Protein AF-A0A921Q1J1-F1 (afdb_monomer)

Sequence (109 aa):
MTSFWMDAWRGMKRWQTLTRPYYLNSCYHPTGGVPPDEFSAFIALVCWQLWKARNTAILRQEFMNANQLLASCTATAEHWRARMKPSKKHIADAWCQFFEMARQGLGGS

Radius of gyration: 14.61 Å; Cα contacts (8 Å, |Δi|>4): 70; chains: 1; bounding box: 31×39×35 Å

pLDDT: mean 75.0, std 18.01, range [35.66, 95.0]

Solvent-accessible surface area (backbone atoms only — not comparable to full-atom values): 6304 Å² total; per-residue (Å²): 142,64,62,68,62,52,52,51,48,50,48,49,52,50,44,60,67,68,47,63,64,72,64,57,62,74,75,54,70,73,72,86,76,51,55,78,72,62,42,70,55,53,52,51,51,50,54,49,52,51,51,49,43,52,48,39,28,73,77,67,69,47,80,68,52,73,61,57,48,36,51,52,45,32,59,50,30,53,59,48,31,76,71,42,57,81,92,52,28,63,54,33,52,39,52,34,51,52,36,50,55,55,44,56,63,70,68,71,126

Structure (mmCIF, N/CA/C/O backbone):
data_AF-A0A921Q1J1-F1
#
_entry.id   AF-A0A921Q1J1-F1
#
loop_
_atom_site.group_PDB
_atom_site.i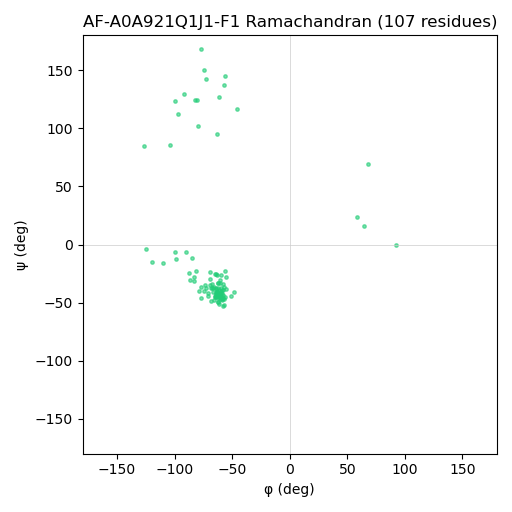d
_atom_site.type_symbol
_atom_site.label_atom_id
_atom_site.label_alt_id
_atom_site.label_comp_id
_atom_site.label_asym_id
_atom_site.label_entity_id
_atom_site.label_seq_id
_atom_site.pdbx_PDB_ins_code
_atom_site.Cartn_x
_atom_site.Cartn_y
_atom_site.Cartn_z
_atom_site.occupancy
_atom_site.B_iso_or_equiv
_atom_site.auth_seq_id
_atom_site.auth_comp_id
_atom_site.auth_asym_id
_atom_site.auth_atom_id
_atom_site.pdbx_PDB_model_num
ATOM 1 N N . MET A 1 1 ? 11.346 -9.104 15.897 1.00 35.66 1 MET A N 1
ATOM 2 C CA . MET A 1 1 ? 10.116 -8.524 15.295 1.00 35.66 1 MET A CA 1
ATOM 3 C C . MET A 1 1 ? 9.951 -8.880 13.802 1.00 35.66 1 MET A C 1
ATOM 5 O O . MET A 1 1 ? 9.463 -8.073 13.023 1.00 35.66 1 MET A O 1
ATOM 9 N N . THR A 1 2 ? 10.312 -10.095 13.370 1.00 49.25 2 THR A N 1
ATOM 10 C CA . THR A 1 2 ? 10.366 -10.474 11.937 1.00 49.25 2 THR A CA 1
ATOM 11 C C . THR A 1 2 ? 9.446 -11.639 11.548 1.00 49.25 2 THR A C 1
ATOM 13 O O . THR A 1 2 ? 9.169 -11.802 10.365 1.00 49.25 2 THR A O 1
ATOM 16 N N . SER A 1 3 ? 8.915 -12.414 12.502 1.00 49.12 3 SER A N 1
ATOM 17 C CA . SER A 1 3 ? 8.067 -13.587 12.222 1.00 49.12 3 SER A CA 1
ATOM 18 C C . SER A 1 3 ? 6.637 -13.215 11.823 1.00 49.12 3 SER A C 1
ATOM 20 O O . SER A 1 3 ? 6.152 -13.668 10.793 1.00 49.12 3 SER A O 1
ATOM 22 N N . PHE A 1 4 ? 5.997 -12.297 12.555 1.00 44.28 4 PHE A N 1
ATOM 23 C CA . PHE A 1 4 ? 4.606 -11.901 12.301 1.00 44.28 4 PHE A CA 1
ATOM 24 C C . PHE A 1 4 ? 4.390 -11.327 10.891 1.00 44.28 4 PHE A C 1
ATOM 26 O O . PHE A 1 4 ? 3.400 -11.631 10.236 1.00 44.28 4 PHE A O 1
ATOM 33 N N . TRP A 1 5 ? 5.354 -10.556 10.380 1.00 46.69 5 TRP A N 1
ATOM 34 C CA . TRP A 1 5 ? 5.307 -10.023 9.017 1.00 46.69 5 TRP A CA 1
ATOM 35 C C . TRP A 1 5 ? 5.484 -11.104 7.946 1.00 46.69 5 TRP A C 1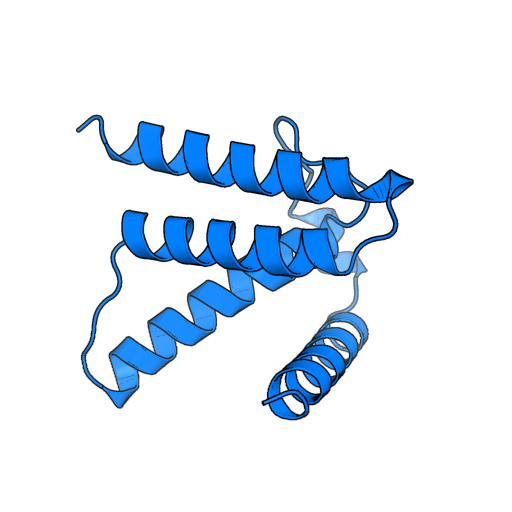
ATOM 37 O O . TRP A 1 5 ? 4.848 -11.019 6.900 1.00 46.69 5 TRP A O 1
ATOM 47 N N . MET A 1 6 ? 6.308 -12.129 8.193 1.00 44.66 6 MET A N 1
ATOM 48 C CA . MET A 1 6 ? 6.462 -13.254 7.264 1.00 44.66 6 MET A CA 1
ATOM 49 C C . MET A 1 6 ? 5.248 -14.183 7.274 1.00 44.66 6 MET A C 1
ATOM 51 O O . MET A 1 6 ? 4.876 -14.701 6.224 1.00 44.66 6 MET A O 1
ATOM 55 N N . ASP A 1 7 ? 4.610 -14.370 8.426 1.00 51.62 7 ASP A N 1
ATOM 56 C CA . ASP A 1 7 ? 3.420 -15.213 8.548 1.00 51.62 7 ASP A CA 1
ATOM 57 C C . ASP A 1 7 ? 2.171 -14.506 8.024 1.00 51.62 7 ASP A C 1
ATOM 59 O O . ASP A 1 7 ? 1.377 -15.122 7.316 1.00 51.62 7 ASP A O 1
ATOM 63 N N . ALA A 1 8 ? 2.059 -13.192 8.227 1.00 52.97 8 ALA A N 1
ATOM 64 C CA . ALA A 1 8 ? 1.066 -12.364 7.550 1.00 52.97 8 ALA A CA 1
ATOM 65 C C . ALA A 1 8 ? 1.300 -12.324 6.028 1.00 52.97 8 ALA A C 1
ATOM 67 O O . ALA A 1 8 ? 0.344 -12.394 5.264 1.00 52.97 8 ALA A O 1
ATOM 68 N N . TRP A 1 9 ? 2.555 -12.295 5.564 1.00 55.25 9 TRP A N 1
ATOM 69 C CA . TRP A 1 9 ? 2.904 -12.398 4.140 1.00 55.25 9 TRP A CA 1
ATOM 70 C C . TRP A 1 9 ? 2.582 -13.775 3.546 1.00 55.25 9 TRP A C 1
ATOM 72 O O . TRP A 1 9 ? 2.049 -13.865 2.442 1.00 55.25 9 TRP A O 1
ATOM 82 N N . ARG A 1 10 ? 2.850 -14.863 4.278 1.00 59.22 10 ARG A N 1
ATOM 83 C CA . ARG A 1 10 ? 2.416 -16.219 3.903 1.00 59.22 10 ARG A CA 1
ATOM 84 C C . ARG A 1 10 ? 0.895 -16.327 3.882 1.00 59.22 10 ARG A C 1
ATOM 86 O O . ARG A 1 10 ? 0.354 -16.919 2.953 1.00 59.22 10 ARG A O 1
ATOM 93 N N . GLY A 1 11 ? 0.219 -15.715 4.852 1.00 58.75 11 GLY A N 1
ATOM 94 C CA . GLY A 1 11 ? -1.234 -15.590 4.903 1.00 58.75 11 GLY A CA 1
ATOM 95 C C . GLY A 1 11 ? -1.786 -14.829 3.701 1.00 58.75 11 GLY A C 1
ATOM 96 O O . GLY A 1 11 ? -2.710 -15.318 3.068 1.00 58.75 11 GLY A O 1
ATOM 97 N N . MET A 1 12 ? -1.169 -13.707 3.322 1.00 55.47 12 MET A N 1
ATOM 98 C CA . MET A 1 12 ? -1.519 -12.900 2.149 1.00 55.47 12 MET A CA 1
ATOM 99 C C . MET A 1 12 ? -1.286 -13.659 0.842 1.00 55.47 12 MET A C 1
ATOM 101 O O . MET A 1 12 ? -2.168 -13.666 -0.007 1.00 55.47 12 MET A O 1
ATOM 105 N N . LYS A 1 13 ? -0.150 -14.357 0.686 1.00 54.22 13 LYS A N 1
ATOM 106 C CA . LYS A 1 13 ? 0.083 -15.245 -0.464 1.00 54.22 13 LYS A CA 1
ATOM 107 C C . LYS A 1 13 ? -0.973 -16.334 -0.530 1.00 54.22 13 LYS A C 1
ATOM 109 O O . LYS A 1 13 ? -1.551 -16.549 -1.586 1.00 54.22 13 LYS A O 1
ATOM 114 N N . ARG A 1 14 ? -1.267 -16.990 0.597 1.00 56.94 14 ARG A N 1
ATOM 115 C CA . ARG A 1 14 ? -2.336 -17.989 0.695 1.00 56.94 14 ARG A CA 1
ATOM 116 C C . ARG A 1 14 ? -3.690 -17.373 0.341 1.00 56.94 14 ARG A C 1
ATOM 118 O O . ARG A 1 14 ? -4.441 -18.000 -0.390 1.00 56.94 14 ARG A O 1
ATOM 125 N N . TRP A 1 15 ? -3.967 -16.140 0.761 1.00 50.47 15 TRP A N 1
ATOM 126 C CA . TRP A 1 15 ? -5.169 -15.398 0.383 1.00 50.47 15 TRP A CA 1
ATOM 127 C C . TRP A 1 15 ? -5.202 -15.107 -1.118 1.00 50.47 15 TRP A C 1
ATOM 129 O O . TRP A 1 15 ? -6.202 -15.422 -1.731 1.00 50.47 15 TRP A O 1
ATOM 139 N N . GLN A 1 16 ? -4.105 -14.652 -1.730 1.00 52.94 16 GLN A N 1
ATOM 140 C CA . GLN A 1 16 ? -3.960 -14.461 -3.184 1.00 52.94 16 GLN A CA 1
ATOM 141 C C . GLN A 1 16 ? -4.064 -15.767 -3.985 1.00 52.94 16 GLN A C 1
ATOM 143 O O . GLN A 1 16 ? -4.413 -15.741 -5.159 1.00 52.94 16 GLN A O 1
ATOM 148 N N . THR A 1 17 ? -3.738 -16.911 -3.373 1.00 54.31 17 THR A N 1
ATOM 149 C CA . THR A 1 17 ? -3.894 -18.231 -4.007 1.00 54.31 17 THR A CA 1
ATOM 150 C C . THR A 1 17 ? -5.331 -18.748 -3.865 1.00 54.31 17 THR A C 1
ATOM 152 O O . THR A 1 17 ? -5.811 -19.474 -4.730 1.00 54.31 17 THR A O 1
ATOM 155 N N . LEU A 1 18 ? -6.018 -18.390 -2.771 1.00 48.34 18 LEU A N 1
ATOM 156 C CA . LEU A 1 18 ? -7.392 -18.801 -2.463 1.00 48.34 18 LEU A CA 1
ATOM 157 C C . LEU A 1 18 ? -8.445 -17.876 -3.093 1.00 48.34 18 LEU A C 1
ATOM 159 O O . LEU A 1 18 ? -9.521 -18.343 -3.464 1.00 48.34 18 LEU A O 1
ATOM 163 N N . THR A 1 19 ? -8.150 -16.588 -3.269 1.00 47.69 19 THR A N 1
ATOM 164 C CA . THR A 1 19 ? -8.937 -15.697 -4.117 1.00 47.69 19 THR A CA 1
ATOM 165 C C . THR A 1 19 ? -8.531 -15.933 -5.557 1.00 47.69 19 THR A C 1
ATOM 167 O O . THR A 1 19 ? -7.482 -15.495 -6.015 1.00 47.69 19 THR A O 1
ATOM 170 N N . ARG A 1 20 ? -9.366 -16.676 -6.290 1.00 49.22 20 ARG A N 1
ATOM 171 C CA . ARG A 1 20 ? -9.194 -16.889 -7.732 1.00 49.22 20 ARG A CA 1
ATOM 172 C C . ARG A 1 20 ? -8.884 -15.542 -8.422 1.00 49.22 20 ARG A C 1
ATOM 174 O O . ARG A 1 20 ? -9.765 -14.679 -8.433 1.00 49.22 20 ARG A O 1
ATOM 181 N N . PRO A 1 21 ? -7.698 -15.369 -9.041 1.00 50.16 21 PRO A N 1
ATOM 182 C CA . PRO A 1 21 ? -7.275 -14.105 -9.664 1.00 50.16 21 PRO A CA 1
ATOM 183 C C . PRO A 1 21 ? -8.245 -13.582 -10.735 1.00 50.16 21 PRO A C 1
ATOM 185 O O . PRO A 1 21 ? -8.299 -12.386 -11.012 1.00 50.16 21 PRO A O 1
ATOM 188 N N . TYR A 1 22 ? -9.046 -14.482 -11.308 1.00 48.16 22 TYR A N 1
ATOM 189 C CA . TYR A 1 22 ? -9.986 -14.206 -12.389 1.00 48.16 22 TYR A CA 1
ATOM 190 C C . TYR A 1 22 ? -11.072 -13.176 -12.041 1.00 48.16 22 TYR A C 1
ATOM 192 O O . TYR A 1 22 ? -11.460 -12.406 -12.913 1.00 48.16 22 TYR A O 1
ATOM 200 N N . TYR A 1 23 ? -11.535 -13.099 -10.789 1.00 46.41 23 TYR A N 1
ATOM 201 C CA . TYR A 1 23 ? -12.620 -12.172 -10.423 1.00 46.41 23 TYR A CA 1
ATOM 202 C C . TYR A 1 23 ? -12.129 -10.773 -10.028 1.00 46.41 23 TYR A C 1
ATOM 204 O O . TYR A 1 23 ? -12.869 -9.805 -10.171 1.00 46.41 23 TYR A O 1
ATOM 212 N N . LEU A 1 24 ? -10.881 -10.639 -9.568 1.00 48.91 24 LEU A N 1
ATOM 213 C CA . LEU A 1 24 ? -10.305 -9.336 -9.216 1.00 48.91 24 LEU A CA 1
ATOM 214 C C . LEU A 1 24 ? -9.856 -8.563 -10.464 1.00 48.91 24 LEU A C 1
ATOM 216 O O . LEU A 1 24 ? -10.120 -7.368 -10.562 1.00 48.91 24 LEU A O 1
ATOM 220 N N . ASN A 1 25 ? -9.270 -9.248 -11.451 1.00 46.00 25 ASN A N 1
ATOM 221 C CA . ASN A 1 25 ? -8.844 -8.621 -12.709 1.00 46.00 25 ASN A CA 1
ATOM 222 C C . ASN A 1 25 ? -10.017 -8.177 -13.602 1.00 46.00 25 ASN A C 1
ATOM 224 O O . ASN A 1 25 ? -9.848 -7.283 -14.423 1.00 46.00 25 ASN A O 1
ATOM 228 N N . SER A 1 26 ? -11.205 -8.777 -13.452 1.00 48.00 26 SER A N 1
ATOM 229 C CA . SER A 1 26 ? -12.372 -8.428 -14.275 1.00 48.00 26 SER A CA 1
ATOM 230 C C . SER A 1 26 ? -13.118 -7.178 -13.789 1.00 48.00 26 SER A C 1
ATOM 232 O O . SER A 1 26 ? -13.814 -6.557 -14.587 1.00 48.00 26 SER A O 1
ATOM 234 N N . CYS A 1 27 ? -12.987 -6.804 -12.510 1.00 49.44 27 CYS A N 1
ATOM 235 C CA . CYS A 1 27 ? -13.728 -5.681 -11.913 1.00 49.44 27 CYS A CA 1
ATOM 236 C C . CYS A 1 27 ? -12.852 -4.464 -11.583 1.00 49.44 27 CYS A C 1
ATOM 238 O O . CYS A 1 27 ? -13.379 -3.377 -11.369 1.00 49.44 27 CYS A O 1
ATOM 240 N N . TYR A 1 28 ? -11.529 -4.627 -11.550 1.00 52.91 28 TYR A N 1
ATOM 241 C CA . TYR A 1 28 ? -10.588 -3.565 -11.210 1.00 52.91 28 TYR A CA 1
ATOM 242 C C . TYR A 1 28 ? -9.544 -3.450 -12.324 1.00 52.91 28 TYR A C 1
ATOM 244 O O . TYR A 1 28 ? -8.482 -4.060 -12.265 1.00 52.91 28 TYR A O 1
ATOM 252 N N . HIS A 1 29 ? -9.861 -2.695 -13.377 1.00 55.69 29 HIS A N 1
ATOM 253 C CA . HIS A 1 29 ? -8.828 -2.241 -14.309 1.00 55.69 29 HIS A CA 1
ATOM 254 C C . HIS A 1 29 ? -7.986 -1.153 -13.623 1.00 55.69 29 HIS A C 1
ATOM 256 O O . HIS A 1 29 ? -8.561 -0.329 -12.906 1.00 55.69 29 HIS A O 1
ATOM 262 N N . PRO A 1 30 ? -6.656 -1.097 -13.835 1.00 55.84 30 PRO A N 1
ATOM 263 C CA . PRO A 1 30 ? -5.840 0.010 -13.352 1.00 55.84 30 PRO A CA 1
ATOM 264 C C . PRO A 1 30 ? -6.285 1.309 -14.039 1.00 55.84 30 PRO A C 1
ATOM 266 O O . PRO A 1 30 ? -5.875 1.622 -15.154 1.00 55.84 30 PRO A O 1
ATOM 269 N N . THR A 1 31 ? -7.168 2.071 -13.403 1.00 58.41 31 THR A N 1
ATOM 270 C CA . THR A 1 31 ? -7.487 3.431 -13.835 1.00 58.41 31 THR A CA 1
ATOM 271 C C . THR A 1 31 ? -6.395 4.366 -13.327 1.00 58.41 31 THR A C 1
ATOM 273 O O . THR A 1 31 ? -6.153 4.419 -12.124 1.00 58.41 31 THR A O 1
ATOM 276 N N . GLY A 1 32 ? -5.755 5.114 -14.229 1.00 56.91 32 GLY A N 1
ATOM 277 C CA . GLY A 1 32 ? -4.942 6.282 -13.874 1.00 56.91 32 GLY A CA 1
ATOM 278 C C . GLY A 1 32 ? -3.654 5.990 -13.094 1.00 56.91 32 GLY A C 1
ATOM 279 O O . GLY A 1 32 ? -3.529 6.380 -11.939 1.00 56.91 32 GLY A O 1
ATOM 280 N N . GLY A 1 33 ? -2.664 5.368 -13.741 1.00 59.59 33 GLY A N 1
ATOM 281 C CA . GLY A 1 33 ? -1.260 5.455 -13.306 1.00 59.59 33 GLY A CA 1
ATOM 282 C C . GLY A 1 33 ? -0.749 4.375 -12.346 1.00 59.59 33 GLY A C 1
ATOM 283 O O . GLY A 1 33 ? 0.433 4.394 -12.011 1.00 59.59 33 GLY A O 1
ATOM 284 N N . VAL A 1 34 ? -1.575 3.405 -11.938 1.00 61.22 34 VAL A N 1
ATOM 285 C CA . VAL A 1 34 ? -1.079 2.222 -11.211 1.00 61.22 34 VAL A CA 1
ATOM 286 C C . VAL A 1 34 ? -0.531 1.205 -12.220 1.00 61.22 34 VAL A C 1
ATOM 288 O O . VAL A 1 34 ? -1.272 0.809 -13.124 1.00 61.22 34 VAL A O 1
ATOM 291 N N . PRO A 1 35 ? 0.736 0.761 -12.101 1.00 64.69 35 PRO A N 1
ATOM 292 C CA . PRO A 1 35 ? 1.286 -0.248 -12.998 1.00 64.69 35 PRO A CA 1
ATOM 293 C C . PRO A 1 35 ? 0.439 -1.535 -12.977 1.00 64.69 35 PRO A C 1
ATOM 295 O O . PRO A 1 35 ? 0.042 -1.973 -11.894 1.00 64.69 35 PRO A O 1
ATOM 298 N N . PRO A 1 36 ? 0.168 -2.164 -14.138 1.00 67.06 36 PRO A N 1
ATOM 299 C CA . PRO A 1 36 ? -0.504 -3.468 -14.193 1.00 67.06 36 PRO A CA 1
ATOM 300 C C . PRO A 1 36 ? 0.275 -4.536 -13.415 1.00 67.06 36 PRO A C 1
ATOM 302 O O . PRO A 1 36 ? -0.297 -5.420 -12.773 1.00 67.06 36 PRO A O 1
ATOM 305 N N . ASP A 1 37 ? 1.601 -4.407 -13.440 1.00 68.06 37 ASP A N 1
ATOM 306 C CA . ASP A 1 37 ? 2.516 -5.199 -12.641 1.00 68.06 37 ASP A CA 1
ATOM 307 C C . ASP A 1 37 ? 2.265 -4.965 -11.149 1.00 68.06 37 ASP A C 1
ATOM 309 O O . ASP A 1 37 ? 2.289 -3.840 -10.656 1.00 68.06 37 ASP A O 1
ATOM 313 N N . GLU A 1 38 ? 2.073 -6.061 -10.412 1.00 72.75 38 GLU A N 1
ATOM 314 C CA . GLU A 1 38 ? 1.807 -6.052 -8.968 1.00 72.75 38 GLU A CA 1
ATOM 315 C C . GLU A 1 38 ? 0.471 -5.370 -8.574 1.00 72.75 38 GLU A C 1
ATOM 317 O O . GLU A 1 38 ? 0.241 -5.103 -7.395 1.00 72.75 38 GLU A O 1
ATOM 322 N N . PHE A 1 39 ? -0.467 -5.149 -9.506 1.00 80.06 39 PHE A N 1
ATOM 323 C CA . PHE A 1 39 ? -1.785 -4.571 -9.191 1.00 80.06 39 PHE A CA 1
ATOM 324 C C . PHE A 1 39 ? -2.575 -5.394 -8.155 1.00 80.06 39 PHE A C 1
ATOM 326 O O . PHE A 1 39 ? -3.184 -4.857 -7.230 1.00 80.06 39 PHE A O 1
ATOM 333 N N . SER A 1 40 ? -2.505 -6.724 -8.232 1.00 77.56 40 SER A N 1
ATOM 334 C CA . SER A 1 40 ? -3.108 -7.609 -7.226 1.00 77.56 40 SER A CA 1
ATOM 335 C C . SER A 1 40 ? -2.494 -7.423 -5.832 1.00 77.56 40 SER A C 1
ATOM 337 O O . SER A 1 40 ? -3.191 -7.543 -4.823 1.00 77.56 40 SER A O 1
ATOM 339 N N . ALA A 1 41 ? -1.201 -7.101 -5.758 1.00 82.06 41 ALA A N 1
ATOM 340 C CA . ALA A 1 41 ? -0.522 -6.784 -4.510 1.00 82.06 41 ALA A CA 1
ATOM 341 C C . ALA A 1 41 ? -0.934 -5.410 -3.967 1.00 82.06 41 ALA A C 1
ATOM 343 O O . ALA A 1 41 ? -1.132 -5.278 -2.758 1.00 82.06 41 ALA A O 1
ATOM 344 N N . PHE A 1 42 ? -1.135 -4.426 -4.846 1.00 84.44 42 PHE A N 1
ATOM 345 C CA . PHE A 1 42 ? -1.702 -3.129 -4.486 1.00 84.44 42 PHE A CA 1
ATOM 346 C C . PHE A 1 42 ? -3.090 -3.275 -3.846 1.00 84.44 42 PHE A C 1
ATOM 348 O O . PHE A 1 42 ? -3.301 -2.818 -2.722 1.00 84.44 42 PHE A O 1
ATOM 355 N N . ILE A 1 43 ? -4.015 -3.987 -4.503 1.00 85.50 43 ILE A N 1
ATOM 356 C CA . ILE A 1 43 ? -5.358 -4.245 -3.958 1.00 85.50 43 ILE A CA 1
ATOM 357 C C . ILE A 1 43 ? -5.268 -4.960 -2.610 1.00 85.50 43 ILE A C 1
ATOM 359 O O . ILE A 1 43 ? -5.907 -4.551 -1.640 1.00 85.50 43 ILE A O 1
ATOM 363 N N . ALA A 1 44 ? -4.426 -5.990 -2.514 1.00 83.06 44 ALA A N 1
ATOM 364 C CA . ALA A 1 44 ? -4.243 -6.732 -1.276 1.00 83.06 44 ALA A CA 1
ATO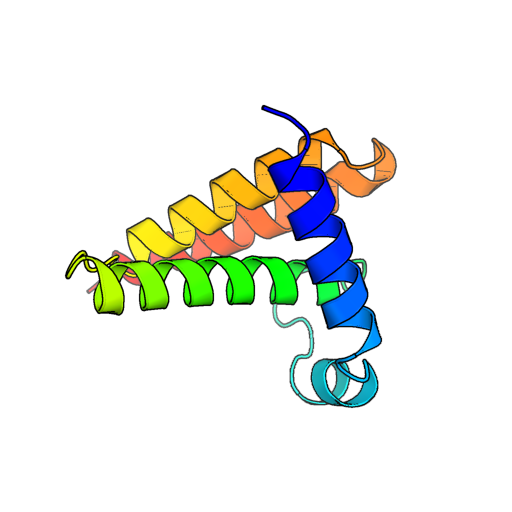M 365 C C . ALA A 1 44 ? -3.742 -5.832 -0.128 1.00 83.06 44 ALA A C 1
ATOM 367 O O . ALA A 1 44 ? -4.244 -5.931 0.993 1.00 83.06 44 ALA A O 1
ATOM 368 N N . LEU A 1 45 ? -2.802 -4.919 -0.398 1.00 89.00 45 LEU A N 1
ATOM 369 C CA . LEU A 1 45 ? -2.309 -3.939 0.573 1.00 89.00 45 LEU A CA 1
ATOM 370 C C . LEU A 1 45 ? -3.443 -3.053 1.100 1.00 89.00 45 LEU A C 1
ATOM 372 O O . LEU A 1 45 ? -3.566 -2.891 2.316 1.00 89.00 45 LEU A O 1
ATOM 376 N N . VAL A 1 46 ? -4.282 -2.514 0.212 1.00 89.81 46 VAL A N 1
ATOM 377 C CA . VAL A 1 46 ? -5.407 -1.645 0.594 1.00 89.81 46 VAL A CA 1
ATOM 378 C C . VAL A 1 46 ? -6.452 -2.421 1.397 1.00 89.81 46 VAL A C 1
ATOM 380 O O . VAL A 1 46 ? -6.839 -1.991 2.486 1.00 89.81 46 VAL A O 1
ATOM 383 N N . CYS A 1 47 ? -6.857 -3.604 0.924 1.00 87.44 47 CYS A N 1
ATOM 384 C CA . CYS A 1 47 ? -7.789 -4.477 1.641 1.00 87.44 47 CYS A CA 1
ATOM 385 C C . CYS A 1 47 ? -7.275 -4.842 3.038 1.00 87.44 47 CYS A C 1
ATOM 387 O O . CYS A 1 47 ? -8.052 -4.904 3.990 1.00 87.44 47 CYS A O 1
ATOM 389 N N . TRP A 1 48 ? -5.964 -5.039 3.187 1.00 86.69 48 TRP A N 1
ATOM 390 C CA . TRP A 1 48 ? -5.349 -5.296 4.483 1.00 86.69 48 TRP A CA 1
ATOM 391 C C . TRP A 1 48 ? -5.466 -4.106 5.441 1.00 86.69 48 TRP A C 1
ATOM 393 O O . TRP A 1 48 ? -5.819 -4.296 6.607 1.00 86.69 48 TRP A O 1
ATOM 403 N N . GLN A 1 49 ? -5.205 -2.879 4.979 1.00 90.94 49 GLN A N 1
ATOM 404 C CA . GLN A 1 49 ? -5.380 -1.697 5.831 1.00 90.94 49 GLN A CA 1
ATOM 405 C C . GLN A 1 49 ? -6.845 -1.512 6.238 1.00 90.94 49 GLN A C 1
ATOM 407 O O . GLN A 1 49 ? -7.112 -1.262 7.412 1.00 90.94 49 GLN A O 1
ATOM 412 N N . LEU A 1 50 ? -7.786 -1.725 5.313 1.00 89.00 50 LEU A N 1
ATOM 413 C CA . LEU A 1 50 ? -9.224 -1.677 5.590 1.00 89.00 50 LEU A CA 1
ATOM 414 C C . LEU A 1 50 ? -9.649 -2.721 6.625 1.00 89.00 50 LEU A C 1
ATOM 416 O O . LEU A 1 50 ? -10.358 -2.400 7.578 1.00 89.00 50 LEU A O 1
ATOM 420 N N . TRP A 1 51 ? -9.192 -3.964 6.471 1.00 89.25 51 TRP A N 1
ATOM 421 C CA . TRP A 1 51 ? -9.481 -5.032 7.425 1.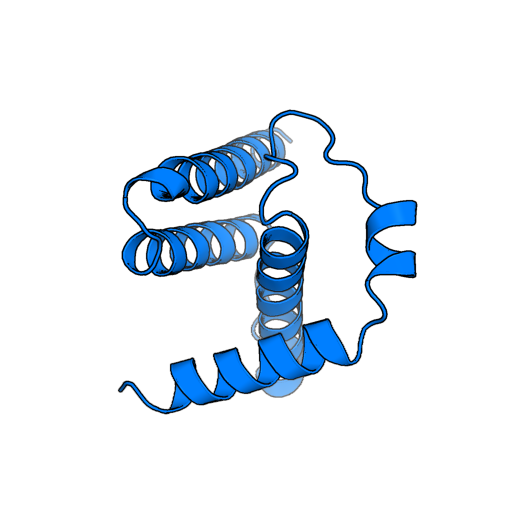00 89.25 51 TRP A CA 1
ATOM 422 C C . TRP A 1 51 ? -8.949 -4.699 8.823 1.00 89.25 51 TRP A C 1
ATOM 424 O O . TRP A 1 51 ? -9.678 -4.859 9.803 1.00 89.25 51 TRP A O 1
ATOM 434 N N . LYS A 1 52 ? -7.718 -4.174 8.926 1.00 86.12 52 LYS A N 1
ATOM 435 C CA . LYS A 1 52 ? -7.153 -3.722 10.206 1.00 86.12 52 LYS A CA 1
ATOM 436 C C . LYS A 1 52 ? -7.976 -2.590 10.811 1.00 86.12 52 LYS A C 1
ATOM 438 O O . LYS A 1 52 ? -8.373 -2.710 11.962 1.00 86.12 52 LYS A O 1
ATOM 443 N N . ALA A 1 53 ? -8.262 -1.536 10.046 1.00 88.69 53 ALA A N 1
ATOM 444 C CA . ALA A 1 53 ? -9.046 -0.395 10.517 1.00 88.69 53 ALA A CA 1
ATOM 445 C C . ALA A 1 53 ? -10.422 -0.834 11.040 1.00 88.69 53 ALA A C 1
ATOM 447 O O . ALA A 1 53 ? -10.816 -0.453 12.140 1.00 88.69 53 ALA A O 1
ATOM 448 N N . ARG A 1 54 ? -11.112 -1.716 10.304 1.00 86.50 54 ARG A N 1
ATOM 449 C CA . ARG A 1 54 ? -12.403 -2.276 10.721 1.00 86.50 54 ARG A CA 1
ATOM 450 C C . ARG A 1 54 ? -12.293 -3.091 12.009 1.00 86.50 54 ARG A C 1
ATOM 452 O O . ARG A 1 54 ? -13.135 -2.956 12.890 1.00 86.50 54 ARG A O 1
ATOM 459 N N . ASN A 1 55 ? -11.279 -3.944 12.129 1.00 86.56 55 ASN A N 1
ATOM 460 C CA . ASN A 1 55 ? -11.107 -4.770 13.322 1.00 86.56 55 ASN A CA 1
ATOM 461 C C . ASN A 1 55 ? -10.728 -3.943 14.548 1.00 86.56 55 ASN A C 1
ATOM 463 O O . ASN A 1 55 ? -11.220 -4.233 15.633 1.00 86.56 55 ASN A O 1
ATOM 467 N N . THR A 1 56 ? -9.900 -2.911 14.393 1.00 87.31 56 THR A N 1
ATOM 468 C CA . THR A 1 56 ? -9.593 -1.980 15.483 1.00 87.31 56 THR A CA 1
ATOM 469 C C . THR A 1 56 ? -10.854 -1.230 15.918 1.00 87.31 56 THR A C 1
ATOM 471 O O . THR A 1 56 ? -11.128 -1.167 17.113 1.00 87.31 56 THR A O 1
ATOM 474 N N . ALA A 1 57 ? -11.685 -0.770 14.977 1.00 89.06 57 ALA A N 1
ATOM 475 C CA . ALA A 1 57 ? -12.957 -0.129 15.305 1.00 89.06 57 ALA A CA 1
ATOM 476 C C . ALA A 1 57 ? -13.902 -1.071 16.070 1.00 89.06 57 ALA A C 1
ATOM 478 O O . ALA A 1 57 ? -14.452 -0.691 17.095 1.00 89.06 57 ALA A O 1
ATOM 479 N N . ILE A 1 58 ? -14.049 -2.326 15.635 1.00 84.31 58 ILE A N 1
ATOM 480 C CA . ILE A 1 58 ? -14.934 -3.292 16.308 1.00 84.31 58 ILE A CA 1
ATOM 481 C C . ILE A 1 58 ? -14.392 -3.682 17.691 1.00 84.31 58 ILE A C 1
ATOM 483 O O . ILE A 1 58 ? -15.132 -3.661 18.671 1.00 84.31 58 ILE A O 1
ATOM 487 N N . LEU A 1 59 ? -13.109 -4.042 17.779 1.00 85.62 59 LEU A N 1
ATOM 488 C CA . LEU A 1 59 ? -12.524 -4.631 18.988 1.00 85.62 59 LEU A CA 1
ATOM 489 C C . LEU A 1 59 ? -12.108 -3.592 20.031 1.00 85.62 59 LEU A C 1
ATOM 491 O O . LEU A 1 59 ? -12.047 -3.916 21.213 1.00 85.62 59 LEU A O 1
ATOM 495 N N . ARG A 1 60 ? -11.765 -2.376 19.598 1.00 89.06 60 ARG A N 1
ATOM 496 C CA . ARG A 1 60 ? -11.199 -1.321 20.453 1.00 89.06 60 ARG A CA 1
ATOM 497 C C . ARG A 1 60 ? -11.975 -0.010 20.411 1.00 89.06 60 ARG A C 1
ATOM 499 O O . ARG A 1 60 ? -11.614 0.899 21.143 1.00 89.06 60 ARG A O 1
ATOM 506 N N . GLN A 1 61 ? -13.015 0.100 19.579 1.00 90.44 61 GLN A N 1
ATOM 507 C CA . GLN A 1 61 ? -13.783 1.341 19.390 1.00 90.44 61 GLN A CA 1
ATOM 508 C C . GLN A 1 61 ? -12.918 2.529 18.921 1.00 90.44 61 GLN A C 1
ATOM 510 O O . GLN A 1 61 ? -13.279 3.688 19.101 1.00 90.44 61 GLN A O 1
ATOM 515 N N . GLU A 1 62 ? -11.779 2.246 18.282 1.00 88.12 62 GLU A N 1
ATOM 516 C CA . GLU A 1 62 ? -10.900 3.258 17.693 1.00 88.12 62 GLU A CA 1
ATOM 517 C C . GLU A 1 62 ? -11.194 3.378 16.195 1.00 88.12 62 GLU A C 1
ATOM 519 O O . GLU A 1 62 ? -10.922 2.463 15.410 1.00 88.12 62 GLU A O 1
ATOM 524 N N . PHE A 1 63 ? -11.744 4.520 15.788 1.00 88.75 63 PHE A N 1
ATOM 525 C CA . PHE A 1 63 ? -12.088 4.787 14.396 1.00 88.75 63 PHE A CA 1
ATOM 526 C C . PHE A 1 63 ? -10.931 5.468 13.671 1.00 88.75 63 PHE A C 1
ATOM 528 O O . PHE A 1 63 ? -10.394 6.477 14.123 1.00 88.75 63 PHE A O 1
ATOM 535 N N . MET A 1 64 ? -10.575 4.920 12.513 1.00 90.94 64 MET A N 1
ATOM 536 C CA . MET A 1 64 ? -9.586 5.502 11.616 1.00 90.94 64 MET A CA 1
ATOM 537 C C . MET A 1 64 ? -10.30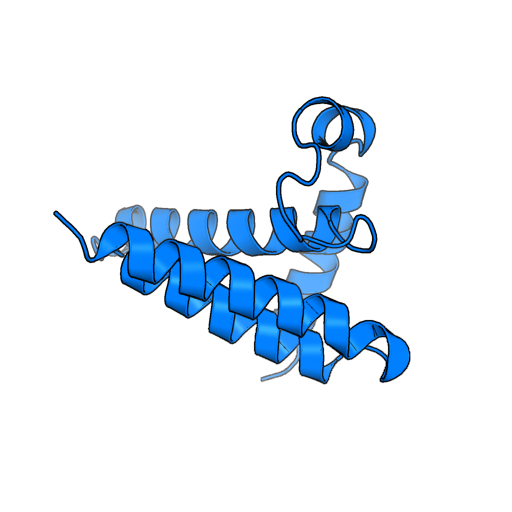8 6.242 10.494 1.00 90.94 64 MET A C 1
ATOM 539 O O . MET A 1 64 ? -11.120 5.648 9.783 1.00 90.94 64 MET A O 1
ATOM 543 N N . ASN A 1 65 ? -10.015 7.529 10.320 1.00 90.94 65 ASN A N 1
ATOM 544 C CA . ASN A 1 65 ? -10.574 8.291 9.205 1.00 90.94 65 ASN A CA 1
ATOM 545 C C . ASN A 1 65 ? -9.857 7.963 7.880 1.00 90.94 65 ASN A C 1
ATOM 547 O O . ASN A 1 65 ? -8.792 7.339 7.858 1.00 90.94 65 ASN A O 1
ATOM 551 N N . ALA A 1 66 ? -10.434 8.404 6.758 1.00 90.31 66 ALA A N 1
ATOM 552 C CA . ALA A 1 66 ? -9.900 8.116 5.426 1.00 90.31 66 ALA A CA 1
ATOM 553 C C . ALA A 1 66 ? -8.456 8.622 5.236 1.00 90.31 66 ALA A C 1
ATOM 555 O O . ALA A 1 66 ? -7.621 7.908 4.680 1.00 90.31 66 ALA A O 1
ATOM 556 N N . ASN A 1 67 ? -8.121 9.802 5.768 1.00 92.88 67 ASN A N 1
ATOM 557 C CA . ASN A 1 67 ? -6.767 10.354 5.685 1.00 92.88 67 ASN A CA 1
ATOM 558 C C . ASN A 1 67 ? -5.735 9.498 6.436 1.00 92.88 67 ASN A C 1
ATOM 560 O O . ASN A 1 67 ? -4.647 9.242 5.913 1.00 92.88 67 ASN A O 1
ATOM 564 N N . GLN A 1 68 ? -6.071 9.024 7.637 1.00 93.25 68 GLN A N 1
ATOM 565 C CA . GLN A 1 68 ? -5.225 8.129 8.433 1.00 93.25 68 GLN A CA 1
ATOM 566 C C . GLN A 1 68 ? -5.073 6.747 7.782 1.00 93.25 68 GLN A C 1
ATOM 568 O O . GLN A 1 68 ? -3.985 6.164 7.805 1.00 93.25 68 GLN A O 1
ATOM 573 N N . LEU A 1 69 ? -6.142 6.237 7.164 1.00 92.94 69 LEU A N 1
ATOM 574 C CA . LEU A 1 69 ? -6.108 4.984 6.417 1.00 92.94 69 LEU A CA 1
ATOM 575 C C . LEU A 1 69 ? -5.152 5.084 5.225 1.00 92.94 69 LEU A C 1
ATOM 577 O O . LEU A 1 69 ? -4.272 4.237 5.072 1.00 92.94 69 LEU A O 1
ATOM 581 N N . LEU A 1 70 ? -5.275 6.141 4.420 1.00 94.19 70 LEU A N 1
ATOM 582 C CA . LEU A 1 70 ? -4.396 6.370 3.274 1.00 94.19 70 LEU A CA 1
ATOM 583 C C . LEU A 1 70 ? -2.939 6.592 3.707 1.00 94.19 70 LEU A C 1
ATOM 585 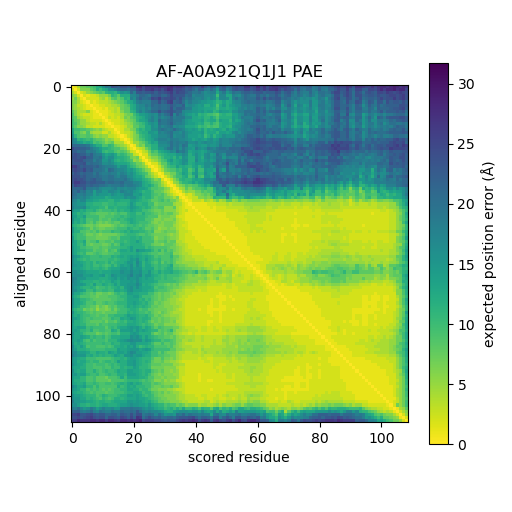O O . LEU A 1 70 ? -2.042 6.036 3.082 1.00 94.19 70 LEU A O 1
ATOM 589 N N . ALA A 1 71 ? -2.690 7.291 4.823 1.00 93.81 71 ALA A N 1
ATOM 590 C CA . ALA A 1 71 ? -1.340 7.397 5.397 1.00 93.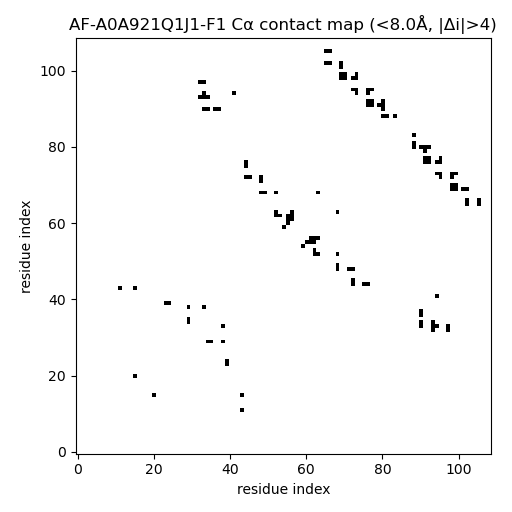81 71 ALA A CA 1
ATOM 591 C C . ALA A 1 71 ? -0.755 6.017 5.747 1.00 93.81 71 ALA A C 1
ATOM 593 O O . ALA A 1 71 ? 0.409 5.725 5.469 1.00 93.81 71 ALA A O 1
ATOM 594 N N . SER A 1 72 ? -1.579 5.141 6.330 1.00 93.50 72 SER A N 1
ATOM 595 C CA . SER A 1 72 ? -1.183 3.774 6.689 1.00 93.50 72 SER A CA 1
ATOM 596 C C . SER A 1 72 ? -0.908 2.910 5.452 1.00 93.50 72 SER A C 1
ATOM 598 O O . SER A 1 72 ? -0.008 2.060 5.473 1.00 93.50 72 SER A O 1
ATOM 600 N N . CYS A 1 73 ? -1.651 3.131 4.362 1.00 93.31 73 CYS A N 1
ATOM 601 C CA . CYS A 1 73 ? -1.375 2.533 3.058 1.00 93.31 73 CYS A CA 1
ATOM 602 C C . CYS A 1 73 ? -0.005 2.976 2.525 1.00 93.31 73 CYS A C 1
ATOM 604 O O . CYS A 1 73 ? 0.806 2.106 2.204 1.00 93.31 73 CYS A O 1
ATOM 606 N N . THR A 1 74 ? 0.295 4.280 2.519 1.00 95.00 74 THR A N 1
ATOM 607 C CA . THR A 1 74 ? 1.595 4.829 2.086 1.00 95.00 74 THR A CA 1
ATOM 608 C C . THR A 1 74 ? 2.757 4.232 2.879 1.00 95.00 74 THR A C 1
ATOM 610 O O . THR A 1 74 ? 3.656 3.634 2.292 1.00 95.00 74 THR A O 1
ATOM 613 N N . ALA A 1 75 ? 2.694 4.253 4.215 1.00 93.69 75 ALA A N 1
ATOM 614 C CA . ALA A 1 75 ? 3.739 3.670 5.065 1.00 93.69 75 ALA A CA 1
ATOM 615 C C . ALA A 1 75 ? 3.929 2.157 4.825 1.00 93.69 75 ALA A C 1
ATOM 617 O O . ALA A 1 75 ? 5.019 1.597 4.969 1.00 93.69 75 ALA A O 1
ATOM 618 N N . THR A 1 76 ? 2.859 1.451 4.450 1.00 91.19 76 THR A N 1
ATOM 619 C CA . THR A 1 76 ? 2.953 0.033 4.085 1.00 91.19 76 THR A CA 1
ATOM 620 C C . THR A 1 76 ? 3.589 -0.144 2.706 1.00 91.19 76 THR A C 1
ATOM 622 O O . THR A 1 76 ? 4.413 -1.043 2.543 1.00 91.19 76 THR A O 1
ATOM 625 N N . ALA A 1 77 ? 3.263 0.707 1.732 1.00 91.25 77 ALA A N 1
ATOM 626 C CA . ALA A 1 77 ? 3.860 0.677 0.400 1.00 91.25 77 ALA A CA 1
ATOM 627 C C . ALA A 1 77 ? 5.373 0.955 0.453 1.00 91.25 77 ALA A C 1
ATOM 629 O O . ALA A 1 77 ? 6.147 0.235 -0.178 1.00 91.25 77 ALA A O 1
ATOM 630 N N . GLU A 1 78 ? 5.827 1.884 1.295 1.00 91.31 78 GLU A N 1
ATOM 631 C CA . GLU A 1 78 ? 7.256 2.129 1.545 1.00 91.31 78 GLU A CA 1
ATOM 632 C C . GLU A 1 78 ? 7.967 0.902 2.134 1.00 91.31 78 GLU A C 1
ATOM 634 O O . GLU A 1 78 ? 9.045 0.502 1.682 1.00 91.31 78 GLU A O 1
ATOM 639 N N . HIS A 1 79 ? 7.335 0.218 3.091 1.00 87.75 79 HIS A N 1
ATOM 640 C CA . HIS A 1 79 ? 7.863 -1.045 3.607 1.00 87.75 79 HIS A CA 1
ATOM 641 C C . HIS A 1 79 ? 7.941 -2.141 2.537 1.00 87.75 79 HIS A C 1
ATOM 643 O O . HIS A 1 79 ? 8.821 -3.004 2.596 1.00 87.75 79 HIS A O 1
ATOM 649 N N . TRP A 1 80 ? 7.023 -2.156 1.572 1.00 84.88 80 TRP A N 1
ATOM 650 C CA . TRP A 1 80 ? 7.093 -3.067 0.431 1.00 84.88 80 TRP A CA 1
ATOM 651 C C . TRP A 1 80 ? 8.223 -2.679 -0.521 1.00 84.88 80 TRP A C 1
ATOM 653 O O . TRP A 1 80 ? 9.012 -3.548 -0.897 1.00 84.88 80 TRP A O 1
ATOM 663 N N . ARG A 1 81 ? 8.378 -1.387 -0.828 1.00 87.19 81 ARG A N 1
ATOM 664 C CA . ARG A 1 81 ? 9.475 -0.840 -1.639 1.00 87.19 81 ARG A CA 1
ATOM 665 C C . ARG A 1 81 ? 10.841 -1.296 -1.136 1.00 87.19 81 ARG A C 1
ATOM 667 O O . ARG A 1 81 ? 11.685 -1.702 -1.934 1.00 87.19 81 ARG A O 1
ATOM 674 N N . ALA A 1 82 ? 11.055 -1.268 0.179 1.00 85.12 82 ALA A N 1
ATOM 675 C CA . ALA A 1 82 ? 12.309 -1.701 0.797 1.00 85.12 82 ALA A CA 1
ATOM 676 C C . ALA A 1 82 ? 12.654 -3.179 0.512 1.00 85.12 82 ALA A C 1
ATOM 678 O O . ALA A 1 82 ? 13.828 -3.539 0.504 1.00 85.12 82 ALA A O 1
ATOM 679 N N . ARG A 1 83 ? 11.648 -4.026 0.247 1.00 82.94 83 ARG A N 1
ATOM 680 C CA . ARG A 1 83 ? 11.792 -5.469 -0.029 1.00 82.94 83 ARG A CA 1
ATOM 681 C C . ARG A 1 83 ? 11.771 -5.812 -1.520 1.00 82.94 83 ARG A C 1
ATOM 683 O O . ARG A 1 83 ? 12.077 -6.943 -1.892 1.00 82.94 83 ARG A O 1
ATOM 690 N N . MET A 1 84 ? 11.384 -4.868 -2.375 1.00 84.19 84 MET A N 1
ATOM 691 C CA . MET A 1 84 ? 11.348 -5.067 -3.820 1.00 84.19 84 MET A CA 1
ATOM 692 C C . MET A 1 84 ? 12.753 -5.046 -4.425 1.00 84.19 84 MET A C 1
ATOM 694 O O . MET A 1 84 ? 13.655 -4.341 -3.963 1.00 84.19 84 MET A O 1
ATOM 698 N N . LYS A 1 85 ? 12.917 -5.785 -5.530 1.00 86.75 85 LYS A N 1
ATOM 699 C CA . LYS A 1 85 ? 14.105 -5.676 -6.385 1.00 86.75 85 LYS A CA 1
ATOM 700 C C . LYS A 1 85 ? 14.271 -4.222 -6.849 1.00 86.75 85 LYS A C 1
ATOM 702 O O . LYS A 1 85 ? 13.254 -3.590 -7.141 1.00 86.75 85 LYS A O 1
ATOM 707 N N . PRO A 1 86 ? 15.507 -3.706 -6.998 1.00 91.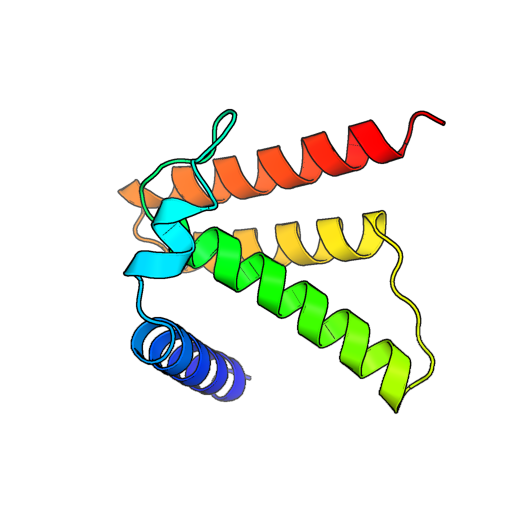00 86 PRO A N 1
ATOM 708 C CA . PRO A 1 86 ? 15.745 -2.327 -7.429 1.00 91.00 86 PRO A CA 1
ATOM 709 C C . PRO A 1 86 ? 14.949 -1.913 -8.673 1.00 91.00 86 PRO A C 1
ATOM 711 O O . PRO A 1 86 ? 14.349 -0.845 -8.677 1.00 91.00 86 PRO A O 1
ATOM 714 N N . SER A 1 87 ? 14.838 -2.794 -9.673 1.00 88.00 87 SER A N 1
ATOM 715 C CA . SER A 1 87 ? 14.084 -2.535 -10.90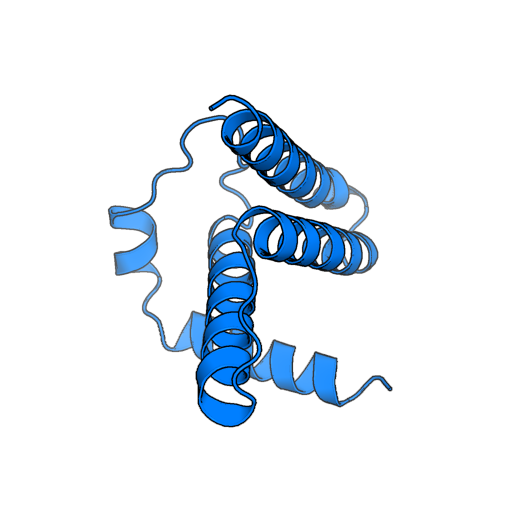8 1.00 88.00 87 SER A CA 1
ATOM 716 C C . SER A 1 87 ? 12.578 -2.341 -10.707 1.00 88.00 87 SER A C 1
ATOM 718 O O . SER A 1 87 ? 11.943 -1.663 -11.507 1.00 88.00 87 SER A O 1
ATOM 720 N N . LYS A 1 88 ? 11.995 -2.895 -9.639 1.00 85.19 88 LYS A N 1
ATOM 721 C CA . LYS A 1 88 ? 10.554 -2.823 -9.345 1.00 85.19 88 LYS A CA 1
ATOM 722 C C . LYS A 1 88 ? 10.184 -1.761 -8.317 1.00 85.19 88 LYS A C 1
ATOM 724 O O . LYS A 1 88 ? 9.006 -1.527 -8.081 1.00 85.19 88 LYS A O 1
ATOM 729 N N . LYS A 1 89 ? 11.169 -1.107 -7.703 1.00 88.44 89 LYS A N 1
ATOM 730 C CA . LYS A 1 89 ? 10.939 -0.115 -6.649 1.00 88.44 89 LYS A CA 1
ATOM 731 C C . LYS A 1 89 ? 9.984 1.003 -7.101 1.00 88.44 89 LYS A C 1
ATOM 733 O O . LYS A 1 89 ? 9.102 1.376 -6.331 1.00 88.44 89 LYS A O 1
ATOM 738 N N . HIS A 1 90 ? 10.091 1.450 -8.355 1.00 88.88 90 HIS A N 1
ATOM 739 C CA . HIS A 1 90 ? 9.220 2.472 -8.952 1.00 88.88 90 HIS A CA 1
ATOM 740 C C . HIS A 1 90 ? 7.714 2.142 -8.874 1.00 88.88 90 HIS A C 1
ATOM 742 O O . HIS A 1 90 ? 6.896 3.050 -8.797 1.00 88.88 90 HIS A O 1
ATOM 748 N N . ILE A 1 91 ? 7.337 0.858 -8.834 1.00 88.44 91 ILE A N 1
ATOM 749 C CA . ILE A 1 91 ? 5.935 0.437 -8.693 1.00 88.44 91 ILE A CA 1
ATOM 750 C C . ILE A 1 91 ? 5.379 0.885 -7.337 1.00 88.44 91 ILE A C 1
ATOM 752 O O . ILE A 1 91 ? 4.287 1.439 -7.258 1.00 88.44 91 ILE A O 1
ATOM 756 N N . ALA A 1 92 ? 6.157 0.704 -6.268 1.00 90.12 92 ALA A N 1
ATOM 757 C CA . ALA A 1 92 ? 5.763 1.164 -4.943 1.00 90.12 92 ALA A CA 1
ATOM 758 C C . ALA A 1 92 ? 5.763 2.700 -4.831 1.00 90.12 92 ALA A C 1
ATOM 760 O O . ALA A 1 92 ? 4.939 3.235 -4.095 1.00 90.12 92 ALA A O 1
ATOM 761 N N . ASP A 1 93 ? 6.617 3.412 -5.584 1.00 90.94 93 ASP A N 1
ATOM 762 C CA . ASP A 1 93 ? 6.540 4.883 -5.664 1.00 90.94 93 ASP A CA 1
ATOM 763 C C . ASP A 1 93 ? 5.209 5.329 -6.275 1.00 90.94 93 ASP A C 1
ATOM 765 O O . ASP A 1 93 ? 4.560 6.225 -5.740 1.00 90.94 93 ASP A O 1
ATOM 769 N N . ALA A 1 94 ? 4.770 4.666 -7.351 1.00 90.81 94 ALA A N 1
ATOM 770 C CA . ALA A 1 94 ? 3.482 4.943 -7.980 1.00 90.81 94 ALA A CA 1
ATOM 771 C C . ALA A 1 94 ? 2.309 4.697 -7.014 1.00 90.81 94 ALA A C 1
ATOM 773 O O . ALA A 1 94 ? 1.368 5.488 -6.969 1.00 90.81 94 ALA A O 1
ATOM 774 N N . TRP A 1 95 ? 2.375 3.650 -6.183 1.00 91.31 95 TRP A N 1
ATOM 775 C CA . TRP A 1 95 ? 1.373 3.417 -5.135 1.00 91.31 95 TRP A CA 1
ATOM 776 C C . TRP A 1 95 ? 1.348 4.546 -4.100 1.00 91.31 95 TRP A C 1
ATOM 778 O O . TRP A 1 95 ? 0.272 5.034 -3.760 1.00 91.31 95 TRP A O 1
ATOM 788 N N . CYS A 1 96 ? 2.515 4.984 -3.614 1.00 92.44 96 CYS A N 1
ATOM 789 C CA . CYS A 1 96 ? 2.605 6.097 -2.667 1.00 92.44 96 CYS A CA 1
ATOM 790 C C . CYS A 1 96 ? 2.031 7.393 -3.258 1.00 92.44 96 CYS A C 1
ATOM 792 O O . CYS A 1 96 ? 1.246 8.068 -2.594 1.00 92.44 96 CYS A O 1
ATOM 794 N N . GLN A 1 97 ? 2.369 7.710 -4.512 1.00 91.75 97 GLN A N 1
ATOM 795 C CA . GLN A 1 97 ? 1.821 8.869 -5.222 1.00 91.75 97 GLN A CA 1
ATOM 796 C C . GLN A 1 97 ? 0.299 8.785 -5.351 1.00 91.75 97 GLN A C 1
ATOM 798 O O . GLN A 1 97 ? -0.391 9.764 -5.079 1.00 91.75 97 GLN A O 1
ATOM 803 N N . PHE A 1 98 ? -0.237 7.612 -5.700 1.00 90.88 98 PHE A N 1
ATOM 804 C CA . PHE A 1 98 ? -1.679 7.391 -5.781 1.00 90.88 98 PHE A CA 1
ATOM 805 C C . PHE A 1 98 ? -2.388 7.692 -4.452 1.00 90.88 98 PHE A C 1
ATOM 807 O O . PHE A 1 98 ? -3.390 8.408 -4.432 1.00 90.88 98 PHE A O 1
ATOM 814 N N . PHE A 1 99 ? -1.862 7.191 -3.330 1.00 92.31 99 PHE A N 1
ATOM 815 C CA . PHE A 1 99 ? -2.456 7.451 -2.016 1.00 92.31 99 PHE A CA 1
ATOM 816 C C . PHE A 1 99 ? -2.376 8.921 -1.609 1.00 92.31 99 PHE A C 1
ATOM 818 O O . PHE A 1 99 ? -3.313 9.432 -0.997 1.00 92.31 99 PHE A O 1
ATOM 825 N N . GLU A 1 100 ? -1.288 9.606 -1.952 1.00 91.12 100 GLU A N 1
ATOM 826 C CA . GLU A 1 100 ? -1.127 11.021 -1.630 1.00 91.12 100 GLU A CA 1
ATOM 827 C C . GLU A 1 100 ? -2.062 11.908 -2.463 1.00 91.12 100 GLU A C 1
ATOM 829 O O . GLU A 1 100 ? -2.729 12.780 -1.909 1.00 91.12 100 GLU A O 1
ATOM 834 N N . MET A 1 101 ? -2.222 11.621 -3.759 1.00 89.38 101 MET A N 1
ATOM 835 C CA . MET A 1 101 ? -3.236 12.283 -4.592 1.00 89.38 101 MET A CA 1
ATOM 836 C C . MET A 1 101 ? -4.648 12.076 -4.025 1.00 89.38 101 MET A C 1
ATOM 838 O O . MET A 1 101 ? -5.424 13.026 -3.920 1.00 89.38 101 MET A O 1
ATOM 842 N N . ALA A 1 102 ? -4.973 10.853 -3.595 1.00 89.19 102 ALA A N 1
ATOM 843 C CA . ALA A 1 102 ? -6.261 10.559 -2.974 1.00 89.19 102 ALA A CA 1
ATOM 844 C C . ALA A 1 102 ? -6.472 11.334 -1.658 1.00 89.19 102 ALA A C 1
ATOM 846 O O . ALA A 1 102 ? -7.576 11.809 -1.402 1.00 89.19 102 ALA A O 1
ATOM 847 N N . ARG A 1 103 ? -5.426 11.514 -0.839 1.00 88.94 103 ARG A N 1
ATOM 848 C CA . ARG A 1 103 ? -5.480 12.320 0.398 1.00 88.94 103 ARG A CA 1
ATOM 849 C C . ARG A 1 103 ? -5.750 13.793 0.113 1.00 88.94 103 ARG A C 1
ATOM 851 O O . ARG A 1 103 ? -6.557 14.407 0.804 1.00 88.94 103 ARG A O 1
ATOM 858 N N . GLN A 1 104 ? -5.113 14.348 -0.913 1.00 86.12 104 GLN A N 1
ATOM 859 C CA . GLN A 1 104 ? -5.304 15.745 -1.308 1.00 86.12 104 GLN A CA 1
ATOM 860 C C . GLN A 1 104 ? -6.724 15.998 -1.829 1.00 86.12 104 GLN A C 1
ATOM 862 O O . GLN A 1 104 ? -7.325 17.013 -1.486 1.00 86.12 104 GLN A O 1
ATOM 867 N N . GLY A 1 105 ? -7.304 15.041 -2.561 1.00 78.94 105 GLY A N 1
ATOM 868 C CA . GLY A 1 105 ? -8.708 15.097 -2.981 1.00 78.94 105 GLY A CA 1
ATOM 869 C C . GLY A 1 105 ? -9.716 15.047 -1.824 1.00 78.94 105 GLY A C 1
ATOM 870 O O . GLY A 1 105 ? -10.813 15.576 -1.952 1.00 78.94 105 GLY A O 1
ATOM 871 N N . LEU A 1 106 ? -9.346 14.465 -0.678 1.00 62.69 106 LEU A N 1
ATOM 872 C CA . LEU A 1 106 ? -10.180 14.423 0.533 1.00 62.69 106 LEU A CA 1
ATOM 873 C C . LEU A 1 106 ? -10.055 15.680 1.410 1.00 62.69 106 LEU A C 1
ATOM 875 O O . LEU A 1 106 ? -10.824 15.834 2.356 1.00 62.69 106 LEU A O 1
ATOM 879 N N . GLY A 1 107 ? -9.072 16.546 1.145 1.00 57.72 107 GLY A N 1
ATOM 880 C CA . GLY A 1 107 ? -8.839 17.788 1.889 1.00 57.72 107 GLY A CA 1
ATOM 881 C C . GLY A 1 107 ? -9.570 19.014 1.330 1.00 57.72 107 GLY A C 1
ATOM 882 O O . GLY A 1 107 ? -9.511 20.072 1.948 1.00 57.72 107 GLY A O 1
ATOM 883 N N . GLY A 1 108 ? -10.229 18.889 0.174 1.00 50.59 108 GLY A N 1
ATOM 884 C CA . GLY A 1 108 ? -11.049 19.937 -0.436 1.00 50.59 108 GLY A CA 1
ATOM 885 C C . GLY A 1 108 ? -12.535 19.646 -0.252 1.00 50.59 108 GLY A C 1
ATOM 886 O O . GLY A 1 108 ? -13.158 19.029 -1.113 1.00 50.59 108 GLY A O 1
ATOM 887 N N . SER A 1 109 ? -13.107 20.042 0.881 1.00 40.03 109 SER A N 1
ATOM 888 C CA . SER A 1 109 ? -14.555 20.075 1.135 1.00 40.03 109 SER A CA 1
ATOM 889 C C . SER A 1 109 ? -14.868 21.198 2.108 1.00 40.03 109 SER A C 1
ATOM 891 O O . SER A 1 109 ? -14.100 21.334 3.087 1.00 40.03 109 SER A O 1
#

Foldseek 3Di:
DPVVVVVVVVVLVVVVVVPDVVVVCVPDDPDDQQDPPCVVVLVSLLVVLVVVQVCCCVVPVDHDDLLNSLVSSLVVLVVVLVVDDPVCSVNSVSSNVVSVVVNVVVVPD

Secondary structure (DSSP, 8-state):
--HHHHHHHHHHHHHHHHS-HHHHHHH----SS--STTHHHHHHHHHHHHHHHHHHHHHH--PPPHHHHHHHHHHHHHHHHTTS-GGGHHHHHHHHHHHHHHHHHTS--

Mean predicted aligned error: 9.7 Å

Organism: Sorghum bicolor (NCBI:txid4558)